Protein AF-A0A662R466-F1 (afdb_monomer_lite)

Structure (mmCIF, N/CA/C/O backbone):
data_AF-A0A662R466-F1
#
_entry.id   AF-A0A662R466-F1
#
loop_
_atom_site.group_PDB
_atom_site.id
_atom_site.type_symbol
_atom_site.label_atom_id
_atom_site.label_alt_id
_atom_site.label_comp_id
_atom_site.label_asym_id
_atom_site.label_entity_id
_atom_site.label_seq_id
_atom_site.pdbx_PDB_ins_code
_atom_site.Cartn_x
_atom_site.Cartn_y
_atom_site.Cartn_z
_atom_site.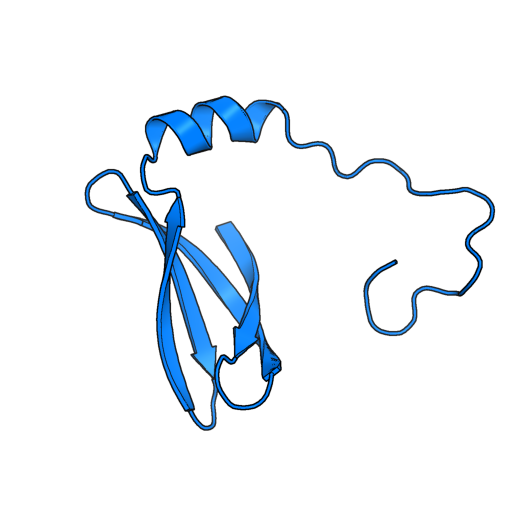occupancy
_atom_site.B_iso_or_equiv
_atom_site.auth_seq_id
_atom_site.auth_comp_id
_atom_site.auth_asym_id
_atom_site.auth_atom_id
_atom_site.pdbx_PDB_model_num
ATOM 1 N N . MET A 1 1 ? -10.266 -3.608 -2.031 1.00 87.25 1 MET A N 1
ATOM 2 C CA . MET A 1 1 ? -9.460 -3.584 -3.280 1.00 87.25 1 MET A CA 1
ATOM 3 C C . MET A 1 1 ? -8.186 -4.394 -3.065 1.00 87.25 1 MET A C 1
ATOM 5 O O . MET A 1 1 ? -7.656 -4.349 -1.963 1.00 87.25 1 MET A O 1
ATOM 9 N N . ARG A 1 2 ? -7.708 -5.155 -4.060 1.00 93.62 2 ARG A N 1
ATOM 10 C CA . ARG A 1 2 ? -6.424 -5.881 -3.971 1.00 93.62 2 ARG A CA 1
ATOM 11 C C . ARG A 1 2 ? -5.328 -5.093 -4.683 1.00 93.62 2 ARG A C 1
ATOM 13 O O . ARG A 1 2 ? -5.589 -4.511 -5.729 1.00 93.62 2 ARG A O 1
ATOM 20 N N . THR A 1 3 ? -4.134 -5.070 -4.109 1.00 93.81 3 THR A N 1
ATOM 21 C CA . THR A 1 3 ? -2.952 -4.397 -4.658 1.00 93.81 3 THR A CA 1
ATOM 22 C C . THR A 1 3 ? -1.687 -5.146 -4.235 1.00 93.81 3 THR A C 1
ATOM 24 O O . THR A 1 3 ? -1.760 -6.118 -3.482 1.00 93.81 3 THR A O 1
ATOM 27 N N . LYS A 1 4 ? -0.523 -4.705 -4.705 1.00 94.06 4 LYS A N 1
ATOM 28 C CA . LYS A 1 4 ? 0.777 -5.187 -4.233 1.00 94.06 4 LYS A CA 1
ATOM 29 C C . LYS A 1 4 ? 1.438 -4.125 -3.363 1.00 94.06 4 LYS A C 1
ATOM 31 O O . LYS A 1 4 ? 1.266 -2.931 -3.586 1.00 94.06 4 LYS A O 1
ATOM 36 N N . SER A 1 5 ? 2.191 -4.561 -2.365 1.00 95.12 5 SER A N 1
ATOM 37 C CA . SER A 1 5 ? 2.961 -3.692 -1.475 1.00 95.12 5 SER A CA 1
ATOM 38 C C . SER A 1 5 ? 4.310 -4.329 -1.161 1.00 95.12 5 SER A C 1
ATOM 40 O O . SER A 1 5 ? 4.583 -5.458 -1.563 1.00 95.12 5 SER A O 1
ATOM 42 N N . LEU A 1 6 ? 5.163 -3.608 -0.444 1.00 95.12 6 LEU A N 1
ATOM 43 C CA . LEU A 1 6 ? 6.444 -4.113 0.027 1.00 95.12 6 LEU A CA 1
ATOM 44 C C . LEU A 1 6 ? 6.334 -4.549 1.489 1.00 95.12 6 LEU A C 1
ATOM 46 O O . LEU A 1 6 ? 5.708 -3.877 2.319 1.00 95.12 6 LEU A O 1
ATOM 50 N N . CYS A 1 7 ? 6.979 -5.670 1.809 1.00 96.38 7 CYS A N 1
ATOM 51 C CA . CYS A 1 7 ? 7.277 -6.025 3.190 1.00 96.38 7 CYS A CA 1
ATOM 52 C C . CYS A 1 7 ? 8.210 -4.959 3.803 1.00 96.38 7 CYS A C 1
ATOM 54 O O . CYS A 1 7 ? 9.232 -4.657 3.183 1.00 96.38 7 CYS A O 1
ATOM 56 N N . PRO A 1 8 ? 7.906 -4.410 4.995 1.00 96.56 8 PRO A N 1
ATOM 57 C CA . PRO A 1 8 ? 8.754 -3.402 5.642 1.00 96.56 8 PRO A CA 1
ATOM 58 C C . PRO A 1 8 ? 10.165 -3.904 5.974 1.00 96.56 8 PRO A C 1
ATOM 60 O O . PRO A 1 8 ? 11.106 -3.119 5.966 1.00 96.56 8 PRO A O 1
ATOM 63 N N . GLU A 1 9 ? 10.307 -5.211 6.207 1.00 97.62 9 GLU A N 1
ATOM 64 C CA . GLU A 1 9 ? 11.561 -5.846 6.618 1.00 97.62 9 GLU A CA 1
ATOM 65 C C . GLU A 1 9 ? 12.397 -6.285 5.405 1.00 97.62 9 GLU A C 1
ATOM 67 O O . GLU A 1 9 ? 13.428 -5.695 5.084 1.00 97.62 9 GLU A O 1
ATOM 72 N N . CYS A 1 10 ? 11.933 -7.295 4.657 1.00 96.25 10 CYS A N 1
ATOM 73 C CA . CYS A 1 10 ? 12.712 -7.870 3.554 1.00 96.25 10 CYS A CA 1
ATOM 74 C C . CYS A 1 10 ? 12.495 -7.203 2.192 1.00 96.25 10 CYS A C 1
ATOM 76 O O . CYS A 1 10 ? 13.105 -7.624 1.210 1.00 96.25 10 CYS A O 1
ATOM 78 N N . LYS A 1 11 ? 11.619 -6.190 2.096 1.00 94.62 11 LYS A N 1
ATOM 79 C CA . LYS A 1 11 ? 11.326 -5.439 0.855 1.00 94.62 11 LYS A CA 1
ATOM 80 C C . LYS A 1 11 ? 10.820 -6.306 -0.305 1.00 94.62 11 LYS A C 1
ATOM 82 O O . LYS A 1 11 ? 10.792 -5.864 -1.450 1.00 94.62 11 LYS A O 1
ATOM 87 N N . ARG A 1 12 ? 10.381 -7.537 -0.026 1.00 94.44 12 ARG A N 1
ATOM 88 C CA . ARG A 1 12 ? 9.720 -8.400 -1.010 1.00 94.44 12 ARG A CA 1
ATOM 89 C C . ARG A 1 12 ? 8.365 -7.803 -1.385 1.00 94.44 12 ARG A C 1
ATOM 91 O O . ARG A 1 12 ? 7.629 -7.343 -0.510 1.00 94.44 12 ARG A O 1
ATOM 98 N N . VAL A 1 13 ? 8.026 -7.869 -2.671 1.00 94.19 13 VAL A N 1
ATOM 99 C CA . VAL A 1 13 ? 6.677 -7.561 -3.155 1.00 94.19 13 VAL A CA 1
ATOM 100 C C . VAL A 1 13 ? 5.714 -8.646 -2.667 1.00 94.19 13 VAL A C 1
ATOM 102 O O . VAL A 1 13 ? 5.920 -9.827 -2.938 1.00 94.19 13 VAL A O 1
ATOM 105 N N . ILE A 1 14 ? 4.671 -8.244 -1.949 1.00 95.94 14 ILE A N 1
ATOM 106 C CA . ILE A 1 14 ? 3.648 -9.113 -1.358 1.00 95.94 14 ILE A CA 1
ATOM 107 C C . ILE A 1 14 ? 2.248 -8.603 -1.698 1.00 95.94 14 ILE A C 1
ATOM 109 O O . ILE A 1 14 ? 2.055 -7.412 -1.960 1.00 95.94 14 ILE A O 1
ATOM 113 N N . ASP A 1 15 ? 1.267 -9.502 -1.680 1.00 96.31 15 ASP A N 1
ATOM 114 C CA . ASP A 1 15 ? -0.130 -9.121 -1.854 1.00 96.31 15 ASP A CA 1
ATOM 115 C C . ASP A 1 15 ? -0.635 -8.335 -0.643 1.00 96.31 15 ASP A C 1
ATOM 117 O O . ASP A 1 15 ? -0.309 -8.619 0.515 1.00 96.31 15 ASP A O 1
ATOM 121 N N . ALA A 1 16 ? -1.457 -7.332 -0.932 1.00 97.31 16 ALA A N 1
ATOM 122 C CA . ALA A 1 16 ? -2.053 -6.464 0.057 1.00 97.31 16 ALA A CA 1
ATOM 123 C C . ALA A 1 16 ? -3.520 -6.171 -0.280 1.00 97.31 16 ALA A C 1
ATOM 125 O O . ALA A 1 16 ? -3.945 -6.159 -1.438 1.00 97.31 16 ALA A O 1
ATOM 126 N N . THR A 1 17 ? -4.316 -5.927 0.753 1.00 98.00 17 THR A N 1
ATOM 127 C CA . THR A 1 17 ? -5.733 -5.589 0.637 1.00 98.00 17 THR A CA 1
ATOM 128 C C . THR A 1 17 ? -5.976 -4.218 1.242 1.00 98.00 17 THR A C 1
ATOM 130 O O . THR A 1 17 ? -5.649 -3.981 2.401 1.00 98.00 17 THR A O 1
ATOM 133 N N . VAL A 1 18 ? -6.568 -3.334 0.443 1.00 96.94 18 VAL A N 1
ATOM 134 C CA . VAL A 1 18 ? -7.063 -2.021 0.858 1.00 96.94 18 VAL A CA 1
ATOM 135 C C . VAL A 1 18 ? -8.514 -2.170 1.312 1.00 96.94 18 VAL A C 1
ATOM 137 O O . VAL A 1 18 ? -9.343 -2.691 0.548 1.00 96.94 18 VAL A O 1
ATOM 140 N N . TYR A 1 19 ? -8.811 -1.721 2.529 1.00 96.62 19 TYR A N 1
ATOM 141 C CA . TYR A 1 19 ? -10.127 -1.788 3.170 1.00 96.62 19 TYR A CA 1
ATOM 142 C C . TYR A 1 19 ? -10.376 -0.547 4.033 1.00 96.62 19 TYR A C 1
ATOM 144 O O . TYR A 1 19 ? -9.440 0.157 4.394 1.00 96.62 19 TYR A O 1
ATOM 152 N N . GLU A 1 20 ? -11.640 -0.262 4.327 1.00 96.88 20 GLU A N 1
ATOM 153 C CA . GLU A 1 20 ? -12.042 0.865 5.168 1.00 96.88 20 GLU A CA 1
ATOM 154 C C . GLU A 1 20 ? -12.395 0.370 6.570 1.00 96.88 20 GLU A C 1
ATOM 156 O O . GLU A 1 20 ? -13.107 -0.623 6.715 1.00 96.88 20 GLU A O 1
ATOM 161 N N . GLU A 1 21 ? -11.900 1.061 7.591 1.00 97.06 21 GLU A N 1
ATOM 162 C CA . GLU A 1 21 ? -12.185 0.773 8.993 1.00 97.06 21 GLU A CA 1
ATOM 163 C C . GLU A 1 21 ? -12.109 2.077 9.799 1.00 97.06 21 GLU A C 1
ATOM 165 O O . GLU A 1 21 ? -11.195 2.877 9.608 1.00 97.06 21 GLU A O 1
ATOM 170 N N . ASN A 1 22 ? -13.083 2.319 10.683 1.00 96.44 22 ASN A N 1
ATOM 171 C CA . ASN A 1 22 ? -13.123 3.496 11.568 1.00 96.44 22 ASN A CA 1
ATOM 172 C C . ASN A 1 22 ? -12.959 4.856 10.849 1.00 96.44 22 ASN A C 1
ATOM 174 O O . ASN A 1 22 ? -12.352 5.781 11.381 1.00 96.44 22 ASN A O 1
ATOM 178 N N . GLY A 1 23 ? -13.494 4.985 9.629 1.00 97.38 23 GLY A N 1
ATOM 179 C CA . GLY A 1 23 ? -13.398 6.211 8.827 1.00 97.38 23 GLY A CA 1
ATOM 180 C C . GLY A 1 23 ? -12.040 6.430 8.151 1.00 97.38 23 GLY A C 1
ATOM 181 O O . GLY A 1 23 ? -11.846 7.461 7.511 1.00 97.38 23 GLY A O 1
ATOM 182 N N . GLN A 1 24 ? -11.123 5.468 8.247 1.00 98.00 24 GLN A N 1
ATOM 183 C CA . GLN A 1 24 ? -9.817 5.474 7.592 1.00 98.00 24 GLN A CA 1
ATOM 184 C C . GLN A 1 24 ? -9.748 4.363 6.545 1.00 98.00 24 GLN A C 1
ATOM 186 O O . GLN A 1 24 ? -10.512 3.400 6.580 1.00 98.00 24 GLN A O 1
ATOM 191 N N . VAL A 1 25 ? -8.798 4.466 5.623 1.00 97.94 25 VAL A N 1
ATOM 192 C CA . VAL A 1 25 ? -8.466 3.395 4.685 1.00 97.94 25 VAL A CA 1
ATOM 193 C C . VAL A 1 25 ? -7.152 2.771 5.116 1.00 97.94 25 VAL A C 1
ATOM 195 O O . VAL A 1 25 ? -6.128 3.448 5.203 1.00 97.94 25 VAL A O 1
ATOM 198 N N . LEU A 1 26 ? -7.184 1.470 5.362 1.00 98.06 26 LEU A N 1
ATOM 199 C CA . LEU A 1 26 ? -6.059 0.673 5.816 1.00 98.06 26 LEU A CA 1
ATOM 200 C C . LEU A 1 26 ? -5.572 -0.257 4.703 1.00 98.06 26 LEU A C 1
ATOM 202 O O . LEU A 1 26 ? -6.334 -0.695 3.837 1.00 98.06 26 LEU A O 1
ATOM 206 N N . LEU A 1 27 ? -4.285 -0.584 4.750 1.00 97.88 27 LEU A N 1
ATOM 207 C CA . LEU A 1 27 ? -3.626 -1.534 3.866 1.00 97.88 27 LEU A CA 1
ATOM 208 C C . LEU A 1 27 ? -3.112 -2.713 4.691 1.00 97.88 27 LEU A C 1
ATOM 210 O O . LEU A 1 27 ? -2.121 -2.589 5.407 1.00 97.88 27 LEU A O 1
ATOM 214 N N . LYS A 1 28 ? -3.761 -3.873 4.564 1.00 98.06 28 LYS A N 1
ATOM 215 C CA . LYS A 1 28 ? -3.323 -5.118 5.205 1.00 98.06 28 LYS A CA 1
ATOM 216 C C . LYS A 1 28 ? -2.463 -5.929 4.252 1.00 98.06 28 LYS A C 1
ATOM 218 O O . LYS A 1 28 ? -2.872 -6.177 3.120 1.00 98.06 28 LYS A O 1
ATOM 223 N N . LYS A 1 29 ? -1.307 -6.388 4.717 1.00 97.50 29 LYS A N 1
ATOM 224 C CA . LYS A 1 29 ? -0.356 -7.196 3.942 1.00 97.50 29 LYS A CA 1
ATOM 225 C C . LYS A 1 29 ? 0.253 -8.282 4.819 1.00 97.50 29 LYS A C 1
ATOM 227 O O . LYS A 1 29 ? 0.486 -8.055 6.004 1.00 97.50 29 LYS A O 1
ATOM 232 N N . THR A 1 30 ? 0.534 -9.447 4.246 1.00 97.75 30 THR A N 1
ATOM 233 C CA . THR A 1 30 ? 1.108 -10.579 4.988 1.00 97.75 30 THR A CA 1
ATOM 234 C C . THR A 1 30 ? 2.363 -11.077 4.285 1.00 97.75 30 THR A C 1
ATOM 236 O O . THR A 1 30 ? 2.319 -11.517 3.140 1.00 97.75 30 THR A O 1
ATOM 239 N N . CYS A 1 31 ? 3.497 -10.987 4.977 1.00 97.38 31 CYS A N 1
ATOM 240 C CA . CYS A 1 31 ? 4.763 -11.570 4.566 1.00 97.38 31 CYS A CA 1
ATOM 241 C C . CYS A 1 31 ? 4.902 -12.972 5.186 1.00 97.38 31 CYS A C 1
ATOM 243 O O . CYS A 1 31 ? 4.764 -13.091 6.404 1.00 97.38 31 CYS A O 1
ATOM 245 N N . PRO A 1 32 ? 5.232 -14.017 4.404 1.00 96.56 32 PRO A N 1
ATOM 246 C CA . PRO A 1 32 ? 5.439 -15.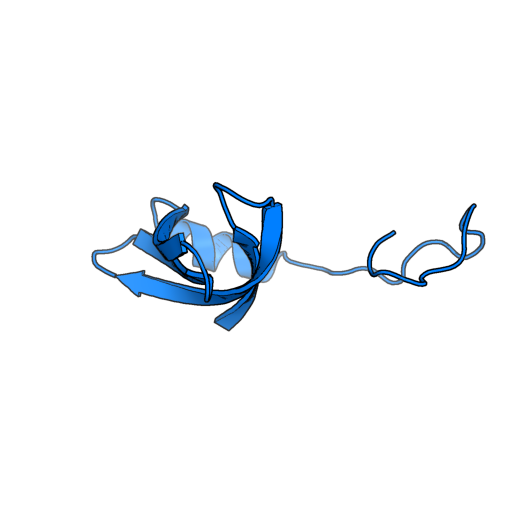367 4.939 1.00 96.56 32 PRO A CA 1
ATOM 247 C C . PRO A 1 32 ? 6.533 -15.462 6.013 1.00 96.56 32 PRO A C 1
ATOM 249 O O . PRO A 1 32 ? 6.479 -16.346 6.857 1.00 96.56 32 PRO A O 1
ATOM 252 N N . GLU A 1 33 ? 7.516 -14.558 5.977 1.00 97.75 33 GLU A N 1
ATOM 253 C CA . GLU A 1 33 ? 8.673 -14.558 6.885 1.00 97.75 33 GL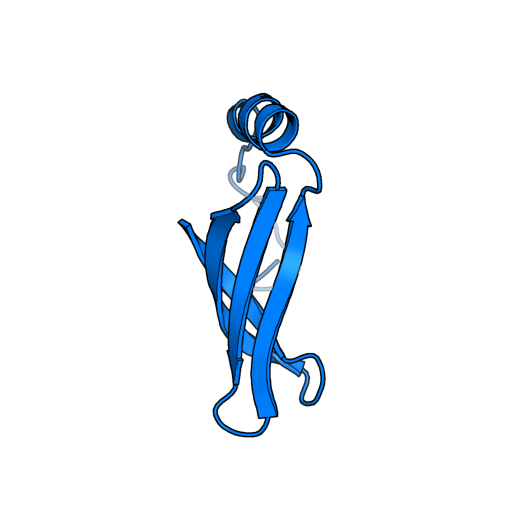U A CA 1
ATOM 254 C C . GLU A 1 33 ? 8.496 -13.600 8.073 1.00 97.75 33 GLU A C 1
ATOM 256 O O . GLU A 1 33 ? 8.907 -13.919 9.182 1.00 97.75 33 GLU A O 1
ATOM 261 N N . HIS A 1 34 ? 7.864 -12.439 7.857 1.00 97.56 34 HIS A N 1
ATOM 262 C CA . HIS A 1 34 ? 7.813 -11.346 8.844 1.00 97.56 34 HIS A CA 1
ATOM 263 C C . HIS A 1 34 ? 6.407 -11.087 9.413 1.00 97.56 34 H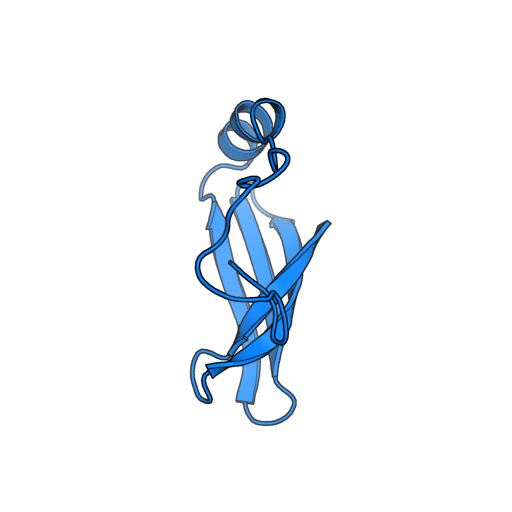IS A C 1
ATOM 265 O O . HIS A 1 34 ? 6.220 -10.176 10.212 1.00 97.56 34 HIS A O 1
ATOM 271 N N . GLY A 1 35 ? 5.405 -11.876 9.011 1.00 97.12 35 GLY A N 1
ATOM 272 C CA . GLY A 1 35 ? 4.051 -11.805 9.556 1.00 97.12 35 GLY A CA 1
ATOM 273 C C . GLY A 1 35 ? 3.133 -10.791 8.867 1.00 97.12 35 GLY A C 1
ATOM 274 O O . GLY A 1 35 ? 3.317 -10.430 7.703 1.00 97.12 35 GLY A O 1
ATOM 275 N N . THR A 1 36 ? 2.072 -10.390 9.572 1.00 97.44 36 THR A N 1
ATOM 276 C CA . THR A 1 36 ? 1.029 -9.494 9.046 1.00 97.44 36 THR A CA 1
ATOM 277 C C . THR A 1 36 ? 1.235 -8.069 9.531 1.00 97.44 36 THR A C 1
ATOM 279 O O . THR A 1 36 ? 1.441 -7.837 10.717 1.00 97.44 36 THR A O 1
ATOM 282 N N . PHE A 1 37 ? 1.093 -7.123 8.610 1.00 97.12 37 PHE A N 1
ATOM 283 C CA . PHE A 1 37 ? 1.169 -5.691 8.857 1.00 97.12 37 PHE A CA 1
ATOM 284 C C . PHE A 1 37 ? -0.139 -5.031 8.419 1.00 97.12 37 PHE A C 1
ATOM 286 O O . PHE A 1 37 ? -0.790 -5.488 7.472 1.00 97.12 37 PHE A O 1
ATOM 293 N N . SER A 1 38 ? -0.507 -3.950 9.100 1.00 96.56 38 SER A N 1
ATOM 294 C CA . SER A 1 38 ? -1.620 -3.088 8.718 1.00 96.56 38 SER A CA 1
ATOM 295 C C . SER A 1 38 ? -1.166 -1.641 8.821 1.00 96.56 38 SER A C 1
ATOM 297 O O . SER A 1 38 ? -0.826 -1.185 9.909 1.00 96.56 38 SER A O 1
ATOM 299 N N . ASP A 1 39 ? -1.163 -0.942 7.691 1.00 95.62 39 ASP A N 1
ATOM 300 C CA . ASP A 1 39 ? -0.705 0.442 7.588 1.00 95.62 39 ASP A CA 1
ATOM 301 C C . ASP A 1 39 ? -1.895 1.367 7.306 1.00 95.62 39 ASP A C 1
ATOM 303 O O . ASP A 1 39 ? -2.832 0.979 6.601 1.00 95.62 39 ASP A O 1
ATOM 307 N N . VAL A 1 40 ? -1.855 2.607 7.801 1.00 97.44 40 VAL A N 1
ATOM 308 C CA . VAL A 1 40 ? -2.815 3.634 7.372 1.00 97.44 40 VAL A CA 1
ATOM 309 C C . VAL A 1 40 ? -2.454 4.064 5.956 1.00 97.44 40 VAL A C 1
ATOM 311 O O . VAL A 1 40 ? -1.384 4.622 5.726 1.00 97.44 40 VAL A O 1
ATOM 314 N N . TYR A 1 41 ? -3.348 3.802 5.006 1.00 96.56 41 TYR A N 1
ATOM 315 C CA . TYR A 1 41 ? -3.174 4.207 3.615 1.00 96.56 41 TYR A CA 1
ATOM 316 C C . TYR A 1 41 ? -3.723 5.613 3.371 1.00 96.56 41 TYR A C 1
ATOM 318 O O . TYR A 1 41 ? -3.037 6.448 2.789 1.00 96.56 41 TYR A O 1
ATOM 326 N N . TRP A 1 42 ? -4.936 5.887 3.858 1.00 97.69 42 TRP A N 1
ATOM 327 C CA . TRP A 1 42 ? -5.529 7.223 3.922 1.00 97.69 42 TRP A CA 1
ATOM 328 C C . TRP A 1 42 ? -6.175 7.415 5.288 1.00 97.69 42 TRP A C 1
ATOM 330 O O . TRP A 1 42 ? -6.943 6.570 5.739 1.00 97.69 42 TRP A O 1
ATOM 340 N N . SER A 1 43 ? -5.897 8.539 5.940 1.00 97.75 43 SER A N 1
ATOM 341 C CA . SER A 1 43 ? -6.457 8.841 7.260 1.00 97.75 43 SER A CA 1
ATOM 342 C C . SER A 1 43 ? -7.944 9.211 7.232 1.00 97.75 43 SER A C 1
ATOM 344 O O . SER A 1 43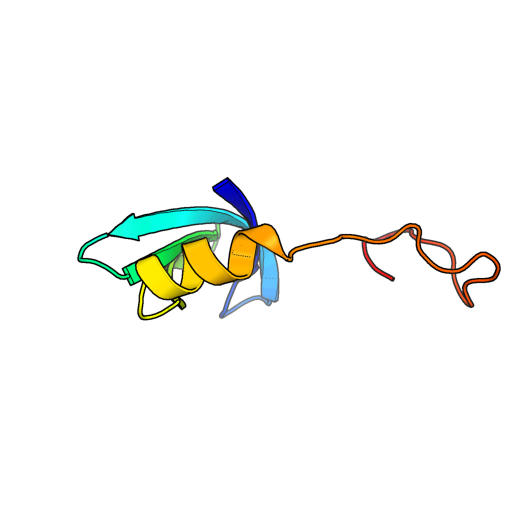 ? -8.568 9.175 8.286 1.00 97.75 43 SER A O 1
ATOM 346 N N . ASP A 1 44 ? -8.495 9.542 6.058 1.00 97.94 44 ASP A N 1
ATOM 347 C CA . ASP A 1 44 ? -9.899 9.908 5.841 1.00 97.94 44 ASP A CA 1
ATOM 348 C C . ASP A 1 44 ? -10.449 9.175 4.605 1.00 97.94 44 ASP A C 1
ATOM 350 O O . ASP A 1 44 ? -10.020 9.393 3.464 1.00 97.94 44 ASP A O 1
ATOM 354 N N . ALA A 1 45 ? -11.419 8.295 4.836 1.00 97.50 45 ALA A N 1
ATOM 355 C CA . ALA A 1 45 ? -12.039 7.489 3.799 1.00 97.50 45 ALA A CA 1
ATOM 356 C C . ALA A 1 45 ? -12.961 8.285 2.861 1.00 97.50 45 ALA A C 1
ATOM 358 O O . ALA A 1 45 ? -13.106 7.926 1.690 1.00 97.50 45 ALA A O 1
ATOM 359 N N . ALA A 1 46 ? -13.561 9.385 3.324 1.00 97.38 46 ALA A N 1
ATOM 360 C CA . ALA A 1 46 ? -14.353 10.260 2.466 1.00 97.38 46 ALA A CA 1
ATOM 361 C C . ALA A 1 46 ? -13.457 10.990 1.460 1.00 97.38 46 ALA A C 1
ATOM 363 O O . ALA A 1 46 ? -13.796 11.054 0.274 1.00 97.38 46 ALA A O 1
ATOM 364 N N . LEU A 1 47 ? -12.288 11.467 1.898 1.00 97.38 47 LEU A N 1
ATOM 365 C CA . LEU A 1 47 ? -11.295 12.043 0.992 1.00 97.38 47 LEU A CA 1
ATOM 366 C C . LEU A 1 47 ? -10.747 10.998 0.019 1.00 97.38 47 LEU A C 1
ATOM 368 O O . LEU A 1 47 ? -10.695 11.275 -1.178 1.00 97.38 47 LEU A O 1
ATOM 372 N N . TYR A 1 48 ? -10.433 9.787 0.487 1.00 96.06 48 TYR A N 1
ATOM 373 C CA . TYR A 1 48 ? -10.009 8.697 -0.397 1.00 96.06 48 TYR A CA 1
ATOM 374 C C . TYR A 1 48 ? -11.018 8.453 -1.527 1.00 96.06 48 TYR A C 1
ATOM 376 O O . TYR A 1 48 ? -10.646 8.468 -2.699 1.00 96.06 48 TYR A O 1
ATOM 384 N N . ARG A 1 49 ? -12.315 8.322 -1.207 1.00 94.62 49 ARG A N 1
ATOM 385 C CA . ARG A 1 49 ? -13.378 8.151 -2.215 1.00 94.62 49 ARG A CA 1
ATOM 386 C C . ARG A 1 49 ? -13.479 9.343 -3.168 1.00 94.62 49 ARG A C 1
ATOM 388 O O . ARG A 1 49 ? -13.623 9.147 -4.373 1.00 94.62 49 ARG A O 1
ATOM 395 N N . LYS A 1 50 ? -13.372 10.572 -2.646 1.00 96.25 50 LYS A N 1
ATOM 396 C CA . LYS A 1 50 ? -13.395 11.797 -3.458 1.00 96.25 50 LYS A CA 1
ATOM 397 C C . LYS A 1 50 ? -12.242 11.843 -4.458 1.00 96.25 50 LYS A C 1
ATOM 399 O O . LYS A 1 50 ? -12.441 12.346 -5.557 1.00 96.25 50 LYS A O 1
ATOM 404 N N . PHE A 1 51 ? -11.052 11.370 -4.097 1.00 95.88 51 PHE A N 1
ATOM 405 C CA . PHE A 1 51 ? -9.902 11.402 -5.001 1.00 95.88 51 PHE A CA 1
ATOM 406 C C . PHE A 1 51 ? -9.801 10.171 -5.904 1.00 95.88 51 PHE A C 1
ATOM 408 O O . PHE A 1 51 ? -9.318 10.296 -7.026 1.00 95.88 51 PHE A O 1
ATOM 415 N N . ALA A 1 52 ? -10.332 9.022 -5.478 1.00 92.38 52 ALA A N 1
ATOM 416 C CA . ALA A 1 52 ? -10.346 7.794 -6.271 1.00 92.38 52 ALA A CA 1
ATOM 417 C C . ALA A 1 52 ? -11.032 7.965 -7.638 1.00 92.38 52 ALA A C 1
ATOM 419 O O . ALA A 1 52 ? -10.617 7.341 -8.609 1.00 92.38 52 ALA A O 1
ATOM 420 N N . GLN A 1 53 ? -12.027 8.853 -7.752 1.00 93.44 53 GLN A N 1
ATOM 421 C CA . GLN A 1 53 ? -12.694 9.145 -9.031 1.00 93.44 53 GLN A CA 1
ATOM 422 C C . GLN A 1 53 ? -11.780 9.803 -10.082 1.00 93.44 53 GLN A C 1
ATOM 424 O O . GLN A 1 53 ? -12.120 9.814 -11.261 1.00 93.44 53 GLN A O 1
ATOM 429 N N . PHE A 1 54 ? -10.642 10.368 -9.666 1.00 94.25 54 PHE A N 1
ATOM 430 C CA . PHE A 1 54 ? -9.664 10.994 -10.559 1.00 94.25 54 PHE A CA 1
ATOM 431 C C . PHE A 1 54 ? -8.486 10.068 -10.889 1.00 94.25 54 PHE A C 1
ATOM 433 O O . PHE A 1 54 ? -7.557 10.492 -11.574 1.00 94.25 54 PHE A O 1
ATOM 440 N N . GLN A 1 55 ? -8.487 8.823 -10.399 1.00 89.44 55 GLN A N 1
ATOM 441 C CA . GLN A 1 55 ? -7.435 7.864 -10.720 1.00 89.44 55 GLN A CA 1
ATOM 442 C C . GLN A 1 55 ? -7.487 7.506 -12.211 1.00 89.44 55 GLN A C 1
ATOM 444 O O . GLN A 1 55 ? -8.533 7.125 -12.736 1.00 89.44 55 GLN A O 1
ATOM 449 N N . HIS A 1 56 ? -6.343 7.596 -12.887 1.00 89.00 56 HIS A N 1
ATOM 450 C CA . HIS A 1 56 ? -6.203 7.237 -14.292 1.00 89.00 56 HIS A CA 1
ATOM 451 C C . HIS A 1 56 ? -4.820 6.623 -14.534 1.00 89.00 56 HIS A C 1
ATOM 453 O O . HIS A 1 56 ? -3.810 7.295 -14.343 1.00 89.00 56 HIS A O 1
ATOM 459 N N . ASP A 1 57 ? -4.777 5.358 -14.960 1.00 83.25 57 ASP A N 1
ATOM 460 C CA . ASP A 1 57 ? -3.520 4.606 -15.117 1.00 83.25 57 ASP A CA 1
ATOM 461 C C . ASP A 1 57 ? -2.723 5.017 -16.374 1.00 83.25 57 ASP A C 1
ATOM 463 O O . ASP A 1 57 ? -1.548 4.678 -16.513 1.00 83.25 57 ASP A O 1
ATOM 467 N N . GLY A 1 58 ? -3.336 5.799 -17.272 1.00 86.31 58 GLY A N 1
ATOM 468 C CA . GLY A 1 58 ? -2.736 6.220 -18.537 1.00 86.31 58 GLY A CA 1
ATOM 469 C C . GLY A 1 58 ? -2.439 5.048 -19.481 1.00 86.31 58 GLY A C 1
ATOM 470 O O . GLY A 1 58 ? -2.684 3.884 -19.177 1.00 86.31 58 GLY A O 1
ATOM 471 N N . THR A 1 59 ? -1.913 5.353 -20.668 1.00 84.69 59 THR A N 1
ATOM 472 C CA . THR A 1 59 ? -1.522 4.339 -21.670 1.00 84.69 59 THR A CA 1
ATOM 473 C C . THR A 1 59 ? -0.017 4.065 -21.699 1.00 84.69 59 THR A C 1
ATOM 475 O O . THR A 1 59 ? 0.441 3.248 -22.493 1.00 84.69 59 THR A O 1
ATOM 478 N N . GLY A 1 60 ? 0.764 4.754 -20.863 1.00 84.94 60 GLY A N 1
ATOM 479 C CA . GLY A 1 60 ? 2.227 4.728 -20.910 1.00 84.94 60 GLY A CA 1
ATOM 480 C C . GLY A 1 60 ? 2.820 5.565 -22.052 1.00 84.94 60 GLY A C 1
ATOM 481 O O . GLY A 1 60 ? 2.111 6.279 -22.764 1.00 84.94 60 GLY A O 1
ATOM 482 N N . VAL A 1 61 ? 4.146 5.499 -22.201 1.00 86.31 61 VAL A N 1
ATOM 483 C CA . VAL A 1 61 ? 4.895 6.181 -23.271 1.00 86.31 61 VAL A CA 1
ATOM 484 C C . VAL A 1 61 ? 5.137 5.238 -24.447 1.00 86.31 61 VAL A C 1
ATOM 486 O O . VAL A 1 61 ? 5.416 4.061 -24.249 1.00 86.31 61 VAL A O 1
ATOM 489 N N . ALA A 1 62 ? 5.082 5.758 -25.675 1.00 88.00 62 ALA A N 1
ATOM 490 C CA . ALA A 1 62 ? 5.286 4.950 -26.882 1.00 88.00 62 ALA A CA 1
ATOM 491 C C . ALA A 1 62 ? 6.744 4.492 -27.086 1.00 88.00 62 ALA A C 1
ATOM 493 O O . ALA A 1 62 ? 6.984 3.519 -27.791 1.00 88.00 62 ALA A O 1
ATOM 494 N N . ASN A 1 63 ? 7.711 5.191 -26.482 1.00 89.06 63 ASN A N 1
ATOM 495 C CA . ASN A 1 63 ? 9.138 4.888 -26.595 1.00 89.06 63 ASN A CA 1
ATOM 496 C C . ASN A 1 63 ? 9.791 4.818 -25.201 1.00 89.06 63 ASN A C 1
ATOM 498 O O . ASN A 1 63 ? 10.481 5.761 -24.799 1.00 89.06 63 ASN A O 1
ATOM 502 N N . PRO A 1 64 ? 9.506 3.771 -24.406 1.00 88.50 64 PRO A N 1
ATOM 503 C CA . PRO A 1 64 ? 10.131 3.592 -23.103 1.00 88.50 64 PRO A CA 1
ATOM 504 C C . PRO A 1 64 ? 11.617 3.240 -23.262 1.00 88.50 64 PRO A C 1
ATOM 506 O O . PRO A 1 64 ? 12.015 2.562 -24.203 1.00 88.50 64 PRO A O 1
ATOM 509 N N . MET A 1 65 ? 12.448 3.676 -22.313 1.00 89.12 65 MET A N 1
ATOM 510 C CA . MET A 1 65 ? 13.895 3.404 -22.324 1.00 89.12 65 MET A CA 1
ATOM 511 C C . MET A 1 65 ? 14.228 1.920 -22.089 1.00 89.12 65 MET A C 1
ATOM 513 O O . MET A 1 65 ? 15.313 1.463 -22.440 1.00 89.12 65 MET A O 1
ATOM 517 N N . THR A 1 66 ? 13.306 1.174 -21.479 1.00 86.88 66 THR A N 1
ATOM 518 C CA . THR A 1 66 ? 13.467 -0.237 -21.113 1.00 86.88 66 THR A CA 1
ATOM 519 C C . THR A 1 66 ? 12.157 -0.995 -21.304 1.00 86.88 66 THR A C 1
ATOM 521 O O . THR A 1 66 ? 11.079 -0.424 -21.134 1.00 86.88 66 THR A O 1
ATOM 524 N N . GLU A 1 67 ? 12.246 -2.297 -21.565 1.00 82.38 67 GLU A N 1
ATOM 525 C CA . GLU A 1 67 ? 1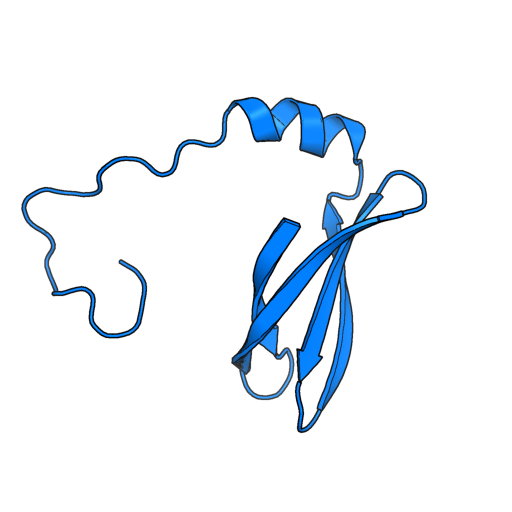1.088 -3.195 -21.573 1.00 82.38 67 GLU A CA 1
ATOM 526 C C . GLU A 1 67 ? 10.567 -3.481 -20.153 1.00 82.38 67 GLU A C 1
ATOM 528 O O . GLU A 1 67 ? 11.305 -3.432 -19.163 1.00 82.38 67 GLU A O 1
ATOM 533 N N . ARG A 1 68 ? 9.271 -3.789 -20.046 1.00 82.50 68 ARG A N 1
ATOM 534 C CA . ARG A 1 68 ? 8.580 -4.034 -18.774 1.00 82.50 68 ARG A CA 1
ATOM 535 C C . ARG A 1 68 ? 8.680 -5.515 -18.374 1.00 82.50 68 ARG A C 1
ATOM 537 O O . ARG A 1 68 ? 7.745 -6.276 -18.588 1.00 82.50 68 ARG A O 1
ATOM 544 N N . ASP A 1 69 ? 9.812 -5.918 -17.797 1.00 78.25 69 ASP A N 1
ATOM 545 C CA . ASP A 1 69 ? 10.095 -7.322 -17.419 1.00 78.25 69 ASP A CA 1
ATOM 546 C C . ASP A 1 69 ? 9.656 -7.672 -15.977 1.00 78.25 69 ASP A C 1
ATOM 548 O O . ASP A 1 69 ? 8.994 -8.678 -15.729 1.00 78.25 69 ASP A O 1
ATOM 552 N N . LYS A 1 70 ? 9.949 -6.806 -14.994 1.00 76.75 70 LYS A N 1
ATOM 553 C CA . LYS A 1 70 ? 9.749 -7.091 -13.549 1.00 76.75 70 LYS A CA 1
ATOM 554 C C . LYS A 1 70 ? 8.610 -6.305 -12.887 1.00 76.75 70 LYS A C 1
ATOM 556 O O . LYS A 1 70 ? 8.542 -6.224 -11.660 1.00 76.75 70 LYS A O 1
ATOM 561 N N . GLY A 1 71 ? 7.723 -5.710 -13.679 1.00 74.69 71 GLY A N 1
ATOM 562 C CA . GLY A 1 71 ? 6.788 -4.668 -13.234 1.00 74.69 71 GLY A CA 1
ATOM 563 C C . GLY A 1 71 ? 7.167 -3.309 -13.824 1.00 74.69 71 GLY A C 1
ATOM 564 O O . GLY A 1 71 ? 7.840 -3.296 -14.848 1.00 74.69 71 GLY A O 1
ATOM 565 N N . CYS A 1 72 ? 6.718 -2.196 -13.222 1.00 64.12 72 CYS A N 1
ATOM 566 C CA . CYS A 1 72 ? 6.942 -0.822 -13.721 1.00 64.12 72 CYS A CA 1
ATOM 567 C C . CYS A 1 72 ? 8.379 -0.602 -14.264 1.00 64.12 72 CYS A C 1
ATOM 569 O O . CYS A 1 72 ? 9.322 -1.123 -13.662 1.00 64.12 72 CYS A O 1
ATOM 571 N N . PRO A 1 73 ? 8.566 0.139 -15.377 1.00 66.25 73 PRO A N 1
ATOM 572 C CA . PRO A 1 73 ? 7.958 1.450 -15.642 1.00 66.25 73 PRO A CA 1
ATOM 573 C C . PRO A 1 73 ? 6.554 1.382 -16.213 1.00 66.25 73 PRO A C 1
ATOM 575 O O . PRO A 1 73 ? 6.322 0.627 -17.176 1.00 66.25 73 PRO A O 1
#

Foldseek 3Di:
DKDWDADPPPRDIFIWDWDDDPQFIWIWTADPVPGIDIHGPGGGVVVVVVCVVVDDPDPDDPDDPDDQDPHDD

Sequence (73 aa):
MRTKSLCPECKRVIDATVYEENGQVLLKKTCPEHGTFSDVYWSDAALYRKFAQFQHDGTGVANPMTERDKGCP

Radius of gyration: 15.2 Å; chains: 1; bounding box: 28×27×38 Å

pLDDT: mean 92.73, std 7.23, range [64.12, 98.06]

Secondary structure (DSSP, 8-state):
-EEEEE-TTT--EEEEEEEEETTEEEEEEEETTTEEEEEEEES-HHHHHHHHTT-------SS-SS--SSS--